Protein AF-A0A7L3SAN7-F1 (afdb_monomer_lite)

Organism: Cepphus grylle (NCBI:txid28697)

InterPro domains:
  IPR011107 Type 1 protein phosphatase inhibitor [PF07491] (31-82)
  IPR011107 Type 1 protein phosphata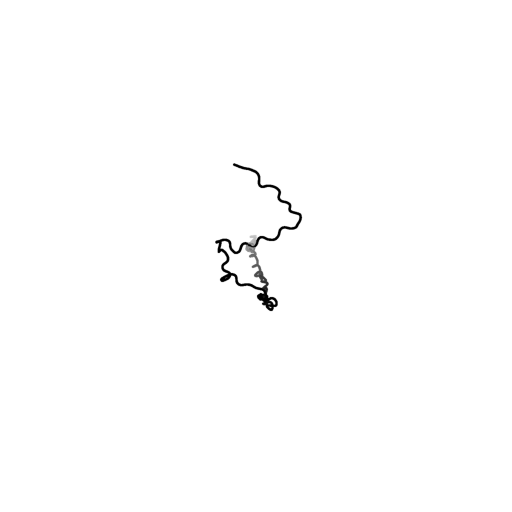se inhibitor [PTHR20835] (21-82)

pLDDT: mean 70.36, std 12.01, range [48.44, 90.12]

Sequence (83 aa):
AQRDGTGVSPQCPLGVTAPRPRPPQENRSLTLKLRKRKPDKKVEWSSDTVDNEHLGRRSSKCCCIYEKPRAFGESSTESEEEE

Radius of gyration: 45.0 Å; chains: 1; bounding box: 57×34×138 Å

Foldseek 3Di:
DDDDDDDDDDDDPDDDDDDDDDPPDPPDDDDDDDDDDDCPDDDDDDPPDDDPPPVPPPDDPPPDDDDDDDPPPPPDDDPDDDD

Secondary structure (DSSP, 8-state):
-------PPP-PPPP--PPPPPPP---------PPPPP--------TTPPP-TTS-----TTTT--PPPPPTT----------

Structure (mmCIF, N/CA/C/O backbone):
data_AF-A0A7L3SAN7-F1
#
_entry.id   AF-A0A7L3SAN7-F1
#
loop_
_atom_site.group_PDB
_atom_site.id
_atom_site.type_symbol
_atom_site.label_atom_id
_atom_site.label_alt_id
_atom_site.label_comp_id
_atom_site.label_asym_id
_atom_site.label_entity_id
_atom_site.label_seq_id
_atom_site.pdbx_PDB_ins_code
_atom_site.Cartn_x
_atom_site.Cartn_y
_atom_site.Cartn_z
_atom_site.occupancy
_atom_site.B_iso_or_equiv
_atom_site.auth_seq_id
_atom_site.auth_comp_id
_atom_site.auth_asym_id
_atom_site.auth_atom_id
_atom_site.pdbx_PDB_model_num
ATOM 1 N N . ALA A 1 1 ? -16.405 -10.288 118.613 1.00 48.91 1 ALA A N 1
ATOM 2 C CA . ALA A 1 1 ? -15.170 -10.561 117.856 1.00 48.91 1 ALA A CA 1
ATOM 3 C C . ALA A 1 1 ? -15.431 -10.218 116.397 1.00 48.91 1 ALA A C 1
ATOM 5 O O . ALA A 1 1 ? -16.255 -10.866 115.766 1.00 48.91 1 ALA A O 1
ATOM 6 N N . GLN A 1 2 ? -14.821 -9.136 115.919 1.00 48.44 2 GLN A N 1
ATOM 7 C CA . GLN A 1 2 ? -14.817 -8.740 114.513 1.00 48.44 2 GLN A CA 1
ATOM 8 C C . GLN A 1 2 ? -13.908 -9.693 113.734 1.00 48.44 2 GLN A C 1
ATOM 10 O O . GLN A 1 2 ? -12.812 -10.001 114.205 1.00 48.44 2 GLN A O 1
ATOM 15 N N . ARG A 1 3 ? -14.345 -10.133 112.553 1.00 52.53 3 ARG A N 1
ATOM 16 C CA . ARG A 1 3 ? -13.450 -10.515 111.456 1.00 52.53 3 ARG A CA 1
ATOM 17 C C . ARG A 1 3 ? -14.077 -10.018 110.158 1.00 52.53 3 ARG A C 1
ATOM 19 O O . ARG A 1 3 ? -15.029 -10.609 109.658 1.00 52.53 3 ARG A O 1
ATOM 26 N N . ASP A 1 4 ? -13.549 -8.902 109.680 1.00 50.59 4 ASP A N 1
ATOM 27 C CA . ASP A 1 4 ? -13.758 -8.354 108.348 1.00 50.59 4 ASP A CA 1
ATOM 28 C C . ASP A 1 4 ? -13.387 -9.387 107.277 1.00 50.59 4 ASP A C 1
ATOM 30 O O . ASP A 1 4 ? -12.298 -9.963 107.291 1.00 50.59 4 ASP A O 1
ATOM 34 N N . GLY A 1 5 ? -14.316 -9.632 106.356 1.00 48.97 5 GLY A N 1
ATOM 35 C CA . GLY A 1 5 ? -14.132 -10.505 105.203 1.00 48.97 5 GLY A CA 1
ATOM 36 C C . GLY A 1 5 ? -14.484 -9.754 103.929 1.00 48.97 5 GLY A C 1
ATOM 37 O O . GLY A 1 5 ? -15.606 -9.839 103.439 1.00 48.97 5 GLY A O 1
ATOM 38 N N . THR A 1 6 ? -13.527 -8.996 103.405 1.00 59.50 6 THR A N 1
ATOM 39 C CA . THR A 1 6 ? -13.566 -8.378 102.079 1.00 59.50 6 THR A CA 1
ATOM 40 C C . THR A 1 6 ? -13.538 -9.463 100.999 1.00 59.50 6 THR A C 1
ATOM 42 O O . THR A 1 6 ? -12.498 -10.041 100.693 1.00 59.50 6 THR A O 1
ATOM 45 N N . GLY A 1 7 ? -14.696 -9.756 100.406 1.00 48.75 7 GLY A N 1
ATOM 46 C CA . GLY A 1 7 ? -14.793 -10.594 99.212 1.00 48.75 7 GLY A CA 1
ATOM 47 C C . GLY A 1 7 ? -14.418 -9.792 97.968 1.00 48.75 7 GLY A C 1
ATOM 48 O O . GLY A 1 7 ? -15.254 -9.074 97.424 1.00 48.75 7 GLY A O 1
ATOM 49 N N . VAL A 1 8 ? -13.165 -9.888 97.518 1.00 56.88 8 VAL A N 1
ATOM 50 C CA . VAL A 1 8 ? -12.752 -9.340 96.221 1.00 56.88 8 VAL A CA 1
ATOM 51 C C . VAL A 1 8 ? -13.288 -10.262 95.117 1.00 56.88 8 VAL A C 1
ATOM 53 O O . VAL A 1 8 ? -12.987 -11.454 95.089 1.00 56.88 8 VAL A O 1
ATOM 56 N N . SER A 1 9 ? -14.135 -9.732 94.232 1.00 60.12 9 SER A N 1
ATOM 57 C CA . SER A 1 9 ? -14.549 -10.447 93.017 1.00 60.12 9 SER A CA 1
ATOM 58 C C . SER A 1 9 ? -13.342 -10.639 92.095 1.00 60.12 9 SER A C 1
ATOM 60 O O . SER A 1 9 ? -12.527 -9.717 91.979 1.00 60.12 9 SER A O 1
ATOM 62 N N . PRO A 1 10 ? -13.207 -11.788 91.408 1.00 56.22 10 PRO A N 1
ATOM 63 C CA . PRO A 1 10 ? -12.129 -11.975 90.454 1.00 56.22 10 PRO A CA 1
ATOM 64 C C . PRO A 1 10 ? -12.370 -11.039 89.269 1.00 56.22 10 PRO A C 1
ATOM 66 O O . PRO A 1 10 ? -13.388 -11.113 88.585 1.00 56.22 10 PRO A O 1
ATOM 69 N N . GLN A 1 11 ? -11.435 -10.122 89.048 1.00 55.38 11 GLN A N 1
ATOM 70 C CA . GLN A 1 11 ? -11.451 -9.262 87.875 1.00 55.38 11 GLN A CA 1
ATOM 71 C C . GLN A 1 11 ? -11.001 -10.096 86.674 1.00 55.38 11 GLN A C 1
ATOM 73 O O . GLN A 1 11 ? -9.863 -10.563 86.628 1.00 55.38 11 GLN A O 1
ATOM 78 N N . CYS A 1 12 ? -11.903 -10.312 85.717 1.00 53.44 12 CYS A N 1
ATOM 79 C CA . CYS A 1 12 ? -11.567 -10.908 84.429 1.00 53.44 12 CYS A CA 1
ATOM 80 C C . CYS A 1 12 ? -10.519 -10.025 83.725 1.00 53.44 12 CYS A C 1
ATOM 82 O O . CYS A 1 12 ? -10.737 -8.813 83.623 1.00 53.44 12 CYS A O 1
ATOM 84 N N . PRO A 1 13 ? -9.391 -10.576 83.238 1.00 60.38 13 PRO A N 1
ATOM 85 C CA . PRO A 1 13 ? -8.405 -9.778 82.535 1.00 60.38 13 PRO A CA 1
ATOM 86 C C . PRO A 1 13 ? -8.961 -9.327 81.181 1.00 60.38 13 PRO A C 1
ATOM 88 O O . PRO A 1 13 ? -9.755 -10.009 80.532 1.00 60.38 13 PRO A O 1
ATOM 91 N N . LEU A 1 14 ? -8.545 -8.120 80.818 1.00 56.38 14 LEU A N 1
ATOM 92 C CA . LEU A 1 14 ? -9.020 -7.298 79.715 1.00 56.38 14 LEU A CA 1
ATOM 93 C C . LEU A 1 14 ? -9.127 -8.078 78.397 1.00 56.38 14 LEU A C 1
ATOM 95 O O . LEU A 1 14 ? -8.183 -8.735 77.958 1.00 56.38 14 LEU A O 1
ATOM 99 N N . GLY A 1 15 ? -10.291 -7.964 77.757 1.00 51.34 15 GLY A N 1
ATOM 100 C CA . GLY A 1 15 ? -10.575 -8.564 76.462 1.00 51.34 15 GLY A CA 1
ATOM 101 C C . GLY A 1 15 ? -9.657 -8.020 75.372 1.00 51.34 15 GLY A C 1
ATO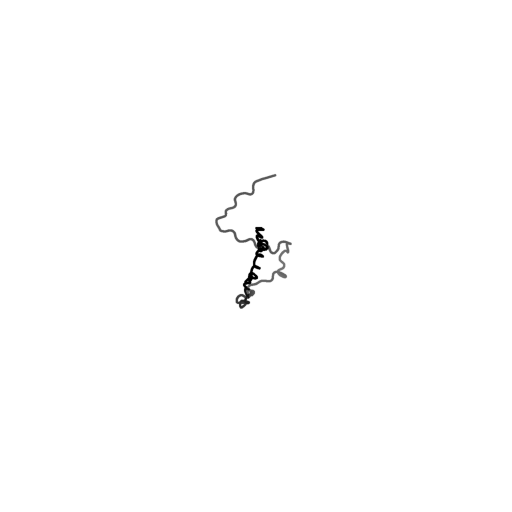M 102 O O . GLY A 1 15 ? -9.660 -6.828 75.068 1.00 51.34 15 GLY A O 1
ATOM 103 N N . VAL A 1 16 ? -8.899 -8.916 74.745 1.00 61.88 16 VAL A N 1
ATOM 104 C CA . VAL A 1 16 ? -8.202 -8.647 73.488 1.00 61.88 16 VAL A CA 1
ATOM 105 C C . VAL A 1 16 ? -9.254 -8.581 72.380 1.00 61.88 16 VAL A C 1
ATOM 107 O O . VAL A 1 16 ? -9.773 -9.603 71.934 1.00 61.88 16 VAL A O 1
ATOM 110 N N . THR A 1 17 ? -9.601 -7.375 71.934 1.00 63.78 17 THR A N 1
ATOM 111 C CA . THR A 1 17 ? -10.401 -7.178 70.718 1.00 63.78 17 THR A CA 1
ATOM 112 C C . THR A 1 17 ? -9.611 -7.663 69.505 1.00 63.78 17 THR A C 1
ATOM 114 O O . THR A 1 17 ? -8.605 -7.063 69.129 1.00 63.78 17 THR A O 1
ATOM 117 N N . ALA A 1 18 ? -10.073 -8.748 68.882 1.00 66.25 18 ALA A N 1
ATOM 118 C CA . ALA A 1 18 ? -9.544 -9.234 67.613 1.00 66.25 18 ALA A CA 1
ATOM 119 C C . ALA A 1 18 ? -9.736 -8.181 66.497 1.00 66.25 18 ALA A C 1
ATOM 121 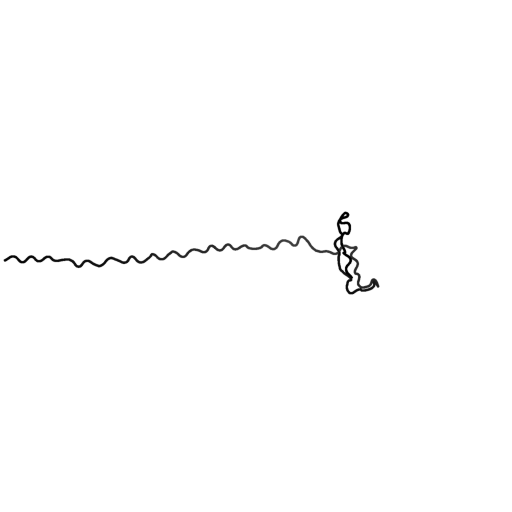O O . ALA A 1 18 ? -10.783 -7.524 66.452 1.00 66.25 18 ALA A O 1
ATOM 122 N N . PRO A 1 19 ? -8.771 -8.010 65.571 1.00 67.56 19 PRO A N 1
ATOM 123 C CA . PRO A 1 19 ? -8.946 -7.109 64.440 1.00 67.56 19 PRO A CA 1
ATOM 124 C C . PRO A 1 19 ? -10.058 -7.626 63.516 1.00 67.56 19 PRO A C 1
ATOM 126 O O . PRO A 1 19 ? -10.094 -8.805 63.162 1.00 67.56 19 PRO A O 1
ATOM 129 N N . ARG A 1 20 ? -10.978 -6.736 63.116 1.00 69.12 20 ARG A N 1
ATOM 130 C CA . ARG A 1 20 ? -12.048 -7.063 62.159 1.00 69.12 20 ARG A CA 1
ATOM 131 C C . ARG A 1 20 ? -11.448 -7.542 60.827 1.00 69.12 20 ARG A C 1
ATOM 133 O O . ARG A 1 20 ? -10.504 -6.912 60.341 1.00 69.12 20 ARG A O 1
ATOM 140 N N . PRO A 1 21 ? -12.009 -8.588 60.193 1.00 69.56 21 PRO A N 1
ATOM 141 C CA . PRO A 1 21 ? -11.600 -8.977 58.852 1.00 69.56 21 PRO A CA 1
ATOM 142 C C . PRO A 1 21 ? -11.959 -7.855 57.870 1.00 69.56 21 PRO A C 1
ATOM 144 O O . PRO A 1 21 ? -13.084 -7.351 57.864 1.00 69.56 21 PRO A O 1
ATOM 147 N N . ARG A 1 22 ? -10.983 -7.436 57.056 1.00 66.62 22 ARG A N 1
ATOM 148 C CA . ARG A 1 22 ? -11.215 -6.482 55.966 1.00 66.62 22 ARG A CA 1
ATOM 149 C C . ARG A 1 22 ? -12.141 -7.141 54.937 1.00 66.62 22 ARG A C 1
ATOM 151 O O . ARG A 1 22 ? -11.872 -8.286 54.570 1.00 66.62 22 ARG A O 1
ATOM 158 N N . PRO A 1 23 ? -13.211 -6.465 54.479 1.00 73.31 23 PRO A N 1
ATOM 159 C CA . PRO A 1 23 ? -14.059 -7.016 53.431 1.00 73.31 23 PRO A CA 1
ATOM 160 C C . PRO A 1 23 ? -13.221 -7.255 52.166 1.00 73.31 23 PRO A C 1
ATOM 162 O O . PRO A 1 23 ? -12.267 -6.505 51.923 1.00 73.31 23 PRO A O 1
ATOM 165 N N . PRO A 1 24 ? -13.537 -8.294 51.374 1.00 71.69 24 PRO A N 1
ATOM 166 C CA . PRO A 1 24 ? -12.821 -8.570 50.138 1.00 71.69 24 PRO A CA 1
ATOM 167 C C . PRO A 1 24 ? -12.908 -7.346 49.225 1.00 71.69 24 PRO A C 1
ATOM 169 O O . PRO A 1 24 ? -13.991 -6.843 48.927 1.00 71.69 24 PRO A O 1
ATOM 172 N N . GLN A 1 25 ? -11.746 -6.827 48.837 1.00 69.38 25 GLN A N 1
ATOM 173 C CA . GLN A 1 25 ? -11.646 -5.674 47.958 1.00 69.38 25 GLN A CA 1
ATOM 174 C C . GLN A 1 25 ? -12.060 -6.131 46.555 1.00 69.38 25 GLN A C 1
ATOM 176 O O . GLN A 1 25 ? -11.355 -6.918 45.931 1.00 69.38 25 GLN A O 1
ATOM 181 N N . GLU A 1 26 ? -13.224 -5.690 46.080 1.00 71.00 26 GLU A N 1
ATOM 182 C CA . GLU A 1 26 ? -13.745 -6.098 44.776 1.00 71.00 26 GLU A CA 1
ATOM 183 C C . GLU A 1 26 ? -12.912 -5.450 43.659 1.00 71.00 26 GLU A C 1
ATOM 185 O O . GLU A 1 26 ? -13.043 -4.269 43.326 1.00 71.00 26 GLU A O 1
ATOM 190 N N . ASN A 1 27 ? -11.993 -6.227 43.100 1.00 77.94 27 ASN A N 1
ATOM 191 C CA . ASN A 1 27 ? -11.178 -5.864 41.950 1.00 77.94 27 ASN A CA 1
ATOM 192 C C . ASN A 1 27 ? -12.051 -5.784 40.687 1.00 77.94 27 ASN A C 1
ATOM 194 O O . ASN A 1 27 ? -12.216 -6.757 39.951 1.00 77.94 27 ASN A O 1
ATOM 198 N N . ARG A 1 28 ? -12.611 -4.598 40.428 1.00 79.44 28 ARG A N 1
ATOM 199 C CA . ARG A 1 28 ? -13.418 -4.309 39.235 1.00 79.44 28 ARG A CA 1
ATOM 200 C C . ARG A 1 28 ? -12.543 -4.367 37.979 1.00 79.44 28 ARG A C 1
ATOM 202 O O . ARG A 1 28 ? -11.803 -3.433 37.684 1.00 79.44 28 ARG A O 1
ATOM 209 N N . SER A 1 29 ? -12.635 -5.459 37.225 1.00 83.25 29 SER A N 1
ATOM 210 C CA . SER A 1 29 ? -11.958 -5.605 35.934 1.00 83.25 29 SER A CA 1
ATOM 211 C C . SER A 1 29 ? -12.786 -4.977 34.812 1.00 83.25 29 SER A C 1
ATOM 213 O O . SER A 1 29 ? -13.947 -5.340 34.619 1.00 83.25 29 SER A O 1
ATOM 215 N N . LEU A 1 30 ? -12.189 -4.071 34.037 1.00 85.19 30 LEU A N 1
ATOM 216 C CA . LEU A 1 30 ? -12.800 -3.525 32.824 1.00 85.19 30 LEU A CA 1
ATOM 217 C C . LEU A 1 30 ? -12.355 -4.349 31.612 1.00 85.19 30 LEU A C 1
ATOM 219 O O . LEU A 1 30 ? -11.161 -4.483 31.352 1.00 85.19 30 LEU A O 1
ATOM 223 N N . THR A 1 31 ? -13.308 -4.889 30.852 1.00 86.06 31 THR A N 1
ATOM 224 C CA . THR A 1 31 ? -13.020 -5.676 29.643 1.00 86.06 31 THR A CA 1
ATOM 225 C C . THR A 1 31 ? -13.411 -4.897 28.390 1.00 86.06 31 THR A C 1
ATOM 227 O O . THR A 1 31 ? -14.592 -4.685 28.114 1.00 86.06 31 THR A O 1
ATOM 230 N N . LEU A 1 32 ? -12.415 -4.505 27.594 1.00 88.38 32 LEU A N 1
ATOM 231 C CA . LEU A 1 32 ? -12.608 -3.899 26.275 1.00 88.38 32 LEU A CA 1
ATOM 232 C C . LEU A 1 32 ? -12.832 -4.986 25.214 1.00 88.38 32 LEU A C 1
ATOM 234 O O . LEU A 1 32 ? -11.977 -5.839 24.993 1.00 88.38 32 LEU A O 1
ATOM 238 N N . LYS A 1 33 ? -13.978 -4.938 24.523 1.00 87.75 33 LYS A N 1
ATOM 239 C CA . LYS A 1 33 ? -14.279 -5.814 23.379 1.00 87.75 33 LYS A CA 1
ATOM 240 C C . LYS A 1 33 ? -13.948 -5.098 22.070 1.00 87.75 33 LYS A C 1
ATOM 242 O O . LYS A 1 33 ? -14.635 -4.151 21.688 1.00 87.75 33 LYS A O 1
ATOM 247 N N . LEU A 1 34 ? -12.918 -5.565 21.369 1.00 87.06 34 LEU A N 1
ATOM 248 C CA . LEU A 1 34 ? -12.554 -5.066 20.041 1.00 87.06 34 LEU A CA 1
ATOM 249 C C . LEU A 1 34 ? -13.591 -5.517 19.001 1.00 87.06 34 LEU A C 1
ATOM 251 O O . LEU A 1 34 ? -13.950 -6.690 18.933 1.00 87.06 34 LEU A O 1
ATOM 255 N N . ARG A 1 35 ? -14.067 -4.584 18.170 1.00 86.44 35 ARG A N 1
ATOM 256 C CA . ARG A 1 35 ? -14.946 -4.876 17.027 1.00 86.44 35 ARG A CA 1
ATOM 257 C C . ARG A 1 35 ? -14.122 -4.870 15.743 1.00 86.44 35 ARG A C 1
ATOM 259 O O . ARG A 1 35 ? -13.367 -3.929 15.502 1.00 86.44 35 ARG A O 1
ATOM 266 N N . LYS A 1 36 ? -14.293 -5.891 14.900 1.00 82.12 36 LYS A N 1
ATOM 267 C CA . LYS A 1 36 ? -13.664 -5.943 13.574 1.00 82.12 36 LYS A CA 1
ATOM 268 C C . LYS A 1 36 ? -14.230 -4.810 12.713 1.00 82.12 36 LYS A C 1
ATOM 270 O O . LYS A 1 36 ? -15.435 -4.758 12.474 1.00 82.12 36 LYS A O 1
ATOM 275 N N . ARG A 1 37 ? -13.370 -3.885 12.274 1.00 82.00 37 ARG A N 1
ATOM 276 C CA . ARG A 1 37 ? -13.754 -2.851 11.301 1.00 82.00 37 ARG A CA 1
ATOM 277 C C . ARG A 1 37 ? -14.080 -3.519 9.965 1.00 82.00 37 ARG A C 1
ATOM 279 O O . ARG A 1 37 ? -13.448 -4.513 9.605 1.00 82.00 37 ARG A O 1
ATOM 286 N N . LYS A 1 38 ? -15.063 -2.978 9.238 1.00 81.38 38 LYS A N 1
ATOM 287 C CA . LYS A 1 38 ? -15.317 -3.392 7.853 1.00 81.38 38 LYS A CA 1
ATOM 288 C C . LYS A 1 38 ? -14.029 -3.160 7.047 1.00 81.38 38 LYS A C 1
ATOM 290 O O . LYS A 1 38 ? -13.421 -2.101 7.219 1.00 81.38 38 LYS A O 1
ATOM 295 N N . PRO A 1 39 ? -13.572 -4.132 6.237 1.00 76.75 39 PRO A N 1
ATOM 296 C CA . PRO A 1 39 ? -12.416 -3.937 5.374 1.00 76.75 39 PRO A CA 1
ATOM 297 C C . PRO A 1 39 ? -12.814 -2.976 4.252 1.00 76.75 39 PRO A C 1
ATOM 299 O O . PRO A 1 39 ? -13.288 -3.393 3.202 1.00 76.75 39 PRO A O 1
ATOM 302 N N . ASP A 1 40 ? -12.684 -1.681 4.523 1.00 72.88 40 ASP A N 1
ATOM 303 C CA . ASP A 1 40 ? -13.047 -0.616 3.584 1.00 72.88 40 ASP A CA 1
ATOM 304 C C . ASP A 1 40 ? -11.946 -0.390 2.538 1.00 72.88 40 ASP A C 1
ATOM 306 O O . ASP A 1 40 ? -12.199 0.053 1.426 1.00 72.88 40 ASP A O 1
ATOM 310 N N . LYS A 1 41 ? -10.702 -0.739 2.884 1.00 76.94 41 LYS A N 1
ATOM 311 C CA . LYS A 1 41 ? -9.534 -0.546 2.025 1.00 76.94 41 LYS A CA 1
ATOM 312 C C . LYS A 1 41 ? -9.012 -1.898 1.572 1.00 76.94 41 LYS A C 1
ATOM 314 O O . LYS A 1 41 ? -8.478 -2.662 2.377 1.00 76.94 41 LYS A O 1
ATOM 319 N N . LYS A 1 42 ? -9.202 -2.187 0.288 1.00 81.44 42 LYS A N 1
ATOM 320 C CA . LYS A 1 42 ? -8.588 -3.318 -0.405 1.00 81.44 42 LYS A CA 1
ATOM 321 C C . LYS A 1 42 ? -7.383 -2.799 -1.177 1.00 81.44 42 LYS A C 1
ATOM 323 O O . LYS A 1 42 ? -7.433 -1.706 -1.731 1.00 81.44 42 LYS A O 1
ATOM 328 N N . VAL A 1 43 ? -6.298 -3.562 -1.152 1.00 84.75 43 VAL A N 1
ATOM 329 C CA . VAL A 1 43 ? -5.149 -3.313 -2.022 1.00 84.75 43 VAL A CA 1
ATOM 330 C C . VAL A 1 43 ? -5.478 -3.978 -3.351 1.00 84.75 43 VAL A C 1
ATOM 332 O O . VAL A 1 43 ? -5.658 -5.193 -3.388 1.00 84.75 43 VAL A O 1
ATOM 335 N N . GLU A 1 44 ? -5.607 -3.180 -4.404 1.00 88.44 44 GLU A N 1
ATOM 336 C CA . GLU A 1 44 ? -5.826 -3.650 -5.770 1.00 88.44 44 GLU A CA 1
ATOM 337 C C . GLU A 1 44 ? -4.714 -3.105 -6.662 1.00 88.44 44 GLU A C 1
ATOM 339 O O . GLU A 1 44 ? -4.218 -1.997 -6.447 1.00 88.44 44 GLU A O 1
ATOM 344 N N . TRP A 1 45 ? -4.303 -3.906 -7.640 1.00 89.81 45 TRP A N 1
ATOM 345 C CA . TRP A 1 45 ? -3.339 -3.479 -8.642 1.00 89.81 45 TRP A CA 1
ATOM 346 C C . TRP A 1 45 ? -4.025 -2.573 -9.660 1.00 89.81 45 TRP A C 1
ATOM 348 O O . TRP A 1 45 ? -5.102 -2.900 -10.162 1.00 89.81 45 TRP A O 1
ATOM 358 N N . SER A 1 46 ? -3.394 -1.444 -9.978 1.00 87.88 46 SER A N 1
ATOM 359 C CA . SER A 1 46 ? -3.834 -0.587 -11.077 1.00 87.88 46 SER A CA 1
ATOM 360 C C . SER A 1 46 ? -3.597 -1.284 -12.417 1.00 87.88 46 SER A C 1
ATOM 362 O O . SER A 1 46 ? -2.698 -2.119 -12.540 1.00 87.88 46 SER A O 1
ATOM 364 N N . SER A 1 47 ? -4.369 -0.921 -13.442 1.00 90.12 47 SER A N 1
ATOM 365 C CA . SER A 1 47 ? -4.261 -1.505 -14.787 1.00 90.12 47 SER A CA 1
ATOM 366 C C . SER A 1 47 ? -2.903 -1.282 -15.462 1.00 90.12 47 SER A C 1
ATOM 368 O O . SER A 1 47 ? -2.572 -1.991 -16.404 1.00 90.12 47 SER A O 1
ATOM 370 N N . ASP A 1 48 ? -2.131 -0.296 -15.004 1.00 89.56 48 ASP A N 1
ATOM 371 C CA . ASP A 1 48 ? -0.772 0.002 -15.468 1.00 89.56 48 ASP A CA 1
ATOM 372 C C . ASP A 1 48 ? 0.322 -0.806 -1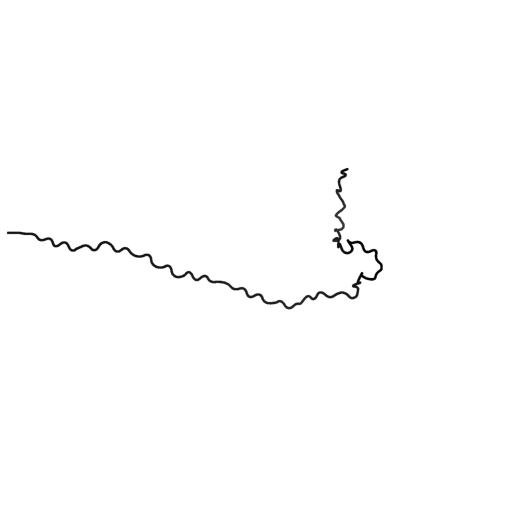4.749 1.00 89.56 48 ASP A C 1
ATOM 374 O O . ASP A 1 48 ? 1.500 -0.655 -15.065 1.00 89.56 48 ASP A O 1
ATOM 378 N N . THR A 1 49 ? -0.038 -1.670 -13.795 1.00 88.38 49 THR A N 1
ATOM 379 C CA . THR A 1 49 ? 0.939 -2.493 -13.073 1.00 88.38 49 THR A CA 1
ATOM 380 C C . THR A 1 49 ? 1.632 -3.451 -14.040 1.00 88.38 49 THR A C 1
ATOM 382 O O . THR A 1 49 ? 0.992 -4.320 -14.631 1.00 88.38 49 THR A O 1
ATOM 385 N N . VAL A 1 50 ? 2.955 -3.328 -14.157 1.00 84.50 50 VAL A N 1
ATOM 386 C CA . VAL A 1 50 ? 3.783 -4.189 -15.008 1.00 84.50 50 VAL A CA 1
ATOM 387 C C . VAL A 1 50 ? 4.536 -5.208 -14.157 1.00 84.50 50 VAL A C 1
ATOM 389 O O . VAL A 1 50 ? 5.326 -4.842 -13.285 1.00 84.50 50 VAL A O 1
ATOM 392 N N . ASP A 1 51 ? 4.328 -6.488 -14.456 1.00 82.50 51 ASP A N 1
ATOM 393 C CA . ASP A 1 51 ? 5.139 -7.575 -13.917 1.00 82.50 51 ASP A CA 1
ATOM 394 C C . ASP A 1 51 ? 6.515 -7.615 -14.609 1.00 82.50 51 ASP A C 1
ATOM 396 O O . ASP A 1 51 ? 6.617 -7.648 -15.837 1.00 82.50 51 ASP A O 1
ATOM 400 N N . ASN A 1 52 ? 7.596 -7.559 -13.827 1.00 78.81 52 ASN A N 1
ATOM 401 C CA . ASN A 1 52 ? 8.957 -7.385 -14.351 1.00 78.81 52 ASN A CA 1
ATOM 402 C C . ASN A 1 52 ? 9.674 -8.713 -14.675 1.00 78.81 52 ASN A C 1
ATOM 404 O O . ASN A 1 52 ? 10.821 -8.671 -15.125 1.00 78.81 52 ASN A O 1
ATOM 408 N N . GLU A 1 53 ? 9.036 -9.871 -14.480 1.00 78.50 53 GLU A N 1
ATOM 409 C CA . GLU A 1 53 ? 9.670 -11.197 -14.584 1.00 78.50 53 GLU A CA 1
ATOM 410 C C . GLU A 1 53 ? 10.188 -11.535 -16.001 1.00 78.50 53 GLU A C 1
ATOM 412 O O . GLU A 1 53 ? 11.228 -12.173 -16.149 1.00 78.50 53 GLU A O 1
ATOM 417 N N . HIS A 1 54 ? 9.540 -11.029 -17.057 1.00 73.31 54 HIS A N 1
ATOM 418 C CA . HIS A 1 54 ? 9.804 -11.438 -18.449 1.00 73.31 54 HIS A CA 1
ATOM 419 C C . HIS A 1 54 ? 10.347 -10.320 -19.351 1.00 73.31 54 HIS A C 1
ATOM 421 O O . HIS A 1 54 ? 10.428 -10.474 -20.569 1.00 73.31 54 HIS A O 1
ATOM 427 N N . LEU A 1 55 ? 10.742 -9.181 -18.777 1.00 76.88 55 LEU A N 1
ATOM 428 C CA . LEU A 1 55 ? 11.138 -8.001 -19.556 1.00 76.88 55 LEU A CA 1
ATOM 429 C C . LEU A 1 55 ? 12.598 -8.021 -20.041 1.00 76.88 55 LEU A C 1
ATOM 431 O O . LEU A 1 55 ? 13.087 -7.008 -20.538 1.00 76.88 55 LEU A O 1
ATOM 435 N N . GLY A 1 56 ? 13.329 -9.130 -19.862 1.00 70.19 56 GLY A N 1
ATOM 436 C CA . GLY A 1 56 ? 14.737 -9.245 -20.277 1.00 70.19 56 GLY A CA 1
ATOM 437 C C . GLY A 1 56 ? 15.661 -8.200 -19.633 1.00 70.19 56 GLY A C 1
ATOM 438 O O . GLY A 1 56 ? 16.755 -7.931 -20.132 1.00 70.19 56 GLY A O 1
ATOM 4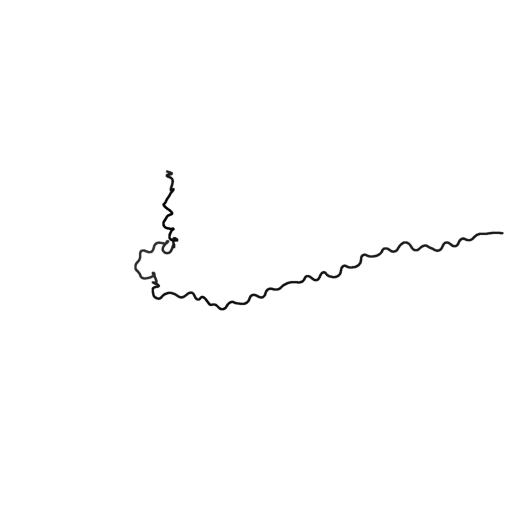39 N N . ARG A 1 57 ? 15.221 -7.569 -18.536 1.00 76.88 57 ARG A N 1
ATOM 440 C CA . ARG A 1 57 ? 15.995 -6.559 -17.811 1.00 76.88 57 ARG A CA 1
ATOM 441 C C . ARG A 1 57 ? 17.101 -7.268 -17.039 1.00 76.88 57 ARG A C 1
ATOM 443 O O . ARG A 1 57 ? 16.884 -8.329 -16.462 1.00 76.88 57 ARG A O 1
ATOM 450 N N . ARG A 1 58 ? 18.295 -6.671 -17.017 1.00 75.75 58 ARG A N 1
ATOM 451 C CA . ARG A 1 58 ? 19.442 -7.206 -16.269 1.00 75.75 58 ARG A CA 1
ATOM 452 C C . ARG A 1 58 ? 19.044 -7.398 -14.800 1.00 75.75 58 ARG A C 1
ATOM 454 O O . ARG A 1 58 ? 18.793 -6.416 -14.104 1.00 75.75 58 ARG A O 1
ATOM 461 N N . SER A 1 59 ? 18.985 -8.645 -14.338 1.00 65.81 59 SER A N 1
ATOM 462 C CA . SER A 1 59 ? 18.652 -8.983 -12.956 1.00 65.81 59 SER A CA 1
ATOM 463 C C . SER A 1 59 ? 19.867 -8.729 -12.062 1.00 65.81 59 SER A C 1
ATOM 465 O O . SER A 1 59 ? 20.810 -9.519 -12.044 1.00 65.81 59 SER A O 1
ATOM 467 N N . SER A 1 60 ? 19.878 -7.623 -11.324 1.00 69.75 60 SER A N 1
ATOM 468 C CA . SER A 1 60 ? 20.775 -7.469 -10.177 1.00 69.75 60 SER A CA 1
ATOM 469 C C . SER A 1 60 ? 20.080 -8.024 -8.927 1.00 69.75 60 SER A C 1
ATOM 471 O O . SER A 1 60 ? 18.857 -7.954 -8.799 1.00 69.75 60 SER A O 1
ATOM 473 N N . LYS A 1 61 ? 20.847 -8.533 -7.952 1.00 66.50 61 LYS A N 1
ATOM 474 C CA . LYS A 1 61 ? 20.341 -8.954 -6.622 1.00 66.50 61 LYS A CA 1
ATOM 475 C C . LYS A 1 61 ? 19.672 -7.803 -5.829 1.00 66.50 61 LYS A C 1
ATOM 477 O O . LYS A 1 61 ? 19.169 -8.008 -4.733 1.00 66.50 61 LYS A O 1
ATOM 482 N N . CYS A 1 62 ? 19.663 -6.599 -6.398 1.00 63.56 62 CYS A N 1
ATOM 483 C CA . CYS A 1 62 ? 19.184 -5.336 -5.852 1.00 63.56 62 CYS A CA 1
ATOM 484 C C . CYS A 1 62 ? 17.984 -4.784 -6.659 1.00 63.56 62 CYS A C 1
ATOM 486 O O . CYS A 1 62 ? 17.811 -3.577 -6.788 1.00 63.56 62 CYS A O 1
ATOM 488 N N . CYS A 1 63 ? 17.163 -5.638 -7.273 1.00 61.50 63 CYS A N 1
ATOM 489 C CA . CYS A 1 63 ? 16.140 -5.195 -8.230 1.00 61.50 63 CYS A CA 1
ATOM 490 C C . CYS A 1 63 ? 14.949 -4.405 -7.641 1.00 61.50 63 CYS A C 1
ATOM 492 O O . CYS A 1 63 ? 14.107 -3.959 -8.414 1.00 61.50 63 CYS A O 1
ATOM 494 N N . CYS A 1 64 ? 14.876 -4.170 -6.323 1.00 63.59 64 CYS A N 1
ATOM 495 C CA . CYS A 1 64 ? 13.675 -3.609 -5.685 1.00 63.59 64 CYS A CA 1
ATOM 496 C C . CYS A 1 64 ? 13.936 -2.649 -4.503 1.00 63.59 64 CYS A C 1
ATOM 498 O O . CYS A 1 64 ? 13.150 -2.640 -3.555 1.00 63.59 64 CYS A O 1
ATOM 500 N N . ILE A 1 65 ? 15.005 -1.843 -4.501 1.00 70.44 65 ILE A N 1
ATOM 501 C CA . ILE A 1 65 ? 15.163 -0.812 -3.456 1.00 70.44 65 ILE A CA 1
ATOM 502 C C . ILE A 1 65 ? 14.434 0.461 -3.896 1.00 70.44 65 ILE A C 1
ATOM 504 O O . ILE A 1 65 ? 14.897 1.187 -4.770 1.00 70.44 65 ILE A O 1
ATOM 508 N N . TYR A 1 66 ? 13.269 0.720 -3.299 1.00 73.88 66 TYR A N 1
ATOM 509 C CA . TYR A 1 66 ? 12.605 2.015 -3.424 1.00 73.88 66 TYR A CA 1
ATOM 510 C C . TYR A 1 66 ? 13.350 3.045 -2.570 1.00 73.88 66 TYR A C 1
ATOM 512 O O . TYR A 1 66 ? 13.253 3.028 -1.341 1.00 73.88 66 TYR A O 1
ATOM 520 N N . GLU A 1 67 ? 14.074 3.954 -3.218 1.00 72.50 67 GLU A N 1
ATOM 521 C CA . GLU A 1 67 ? 14.572 5.163 -2.568 1.00 72.50 67 GLU A CA 1
ATOM 522 C C . GLU A 1 67 ? 13.489 6.242 -2.605 1.00 72.50 67 GLU A C 1
ATOM 524 O O . GLU A 1 67 ? 12.984 6.614 -3.666 1.00 72.50 67 GLU A O 1
ATOM 529 N N . LYS A 1 68 ? 13.106 6.744 -1.426 1.00 82.00 68 LYS A N 1
ATOM 530 C CA . LYS A 1 68 ? 12.137 7.837 -1.321 1.00 82.00 68 LYS A CA 1
ATOM 531 C C . LYS A 1 68 ? 12.704 9.069 -2.052 1.00 82.00 68 LYS A C 1
ATOM 533 O O . LYS A 1 68 ? 13.810 9.485 -1.706 1.00 82.00 68 LYS A O 1
ATOM 538 N N . PRO A 1 69 ? 11.953 9.687 -2.989 1.00 79.56 69 PRO A N 1
ATOM 539 C CA . PRO A 1 69 ? 12.372 10.926 -3.632 1.00 79.56 69 PRO A CA 1
ATOM 540 C C . PRO A 1 69 ? 12.694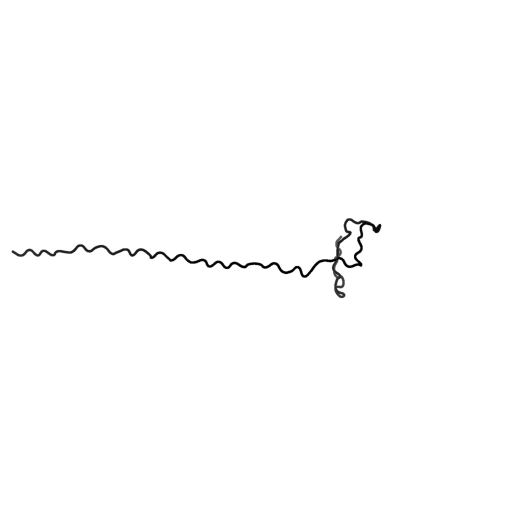 11.985 -2.576 1.00 79.56 69 PRO A C 1
ATOM 542 O O . PRO A 1 69 ? 11.846 12.293 -1.732 1.00 79.56 69 PRO A O 1
ATOM 545 N N . ARG A 1 70 ? 13.922 12.511 -2.602 1.00 76.31 70 ARG A N 1
ATOM 546 C CA . ARG A 1 70 ? 14.327 13.624 -1.735 1.00 76.31 70 ARG A CA 1
ATOM 547 C C . ARG A 1 70 ? 13.582 14.887 -2.151 1.00 76.31 70 ARG A C 1
ATOM 549 O O . ARG A 1 70 ? 13.285 15.077 -3.334 1.00 76.31 70 ARG A O 1
ATOM 556 N N . ALA A 1 71 ? 13.258 15.738 -1.183 1.00 80.81 71 ALA A N 1
ATOM 557 C CA . ALA A 1 71 ? 12.619 17.007 -1.493 1.00 80.81 71 ALA A CA 1
ATOM 558 C C . ALA A 1 71 ? 13.598 17.885 -2.287 1.00 80.81 71 ALA A C 1
ATOM 560 O O . ALA A 1 71 ? 14.791 17.941 -1.985 1.00 80.81 71 ALA A O 1
ATOM 561 N N . PHE A 1 72 ? 13.096 18.576 -3.311 1.00 64.75 72 PHE A N 1
ATOM 562 C CA . PHE A 1 72 ? 13.896 19.541 -4.058 1.00 64.75 72 PHE A CA 1
ATOM 563 C C . PHE A 1 72 ? 14.350 20.650 -3.093 1.00 64.75 72 PHE A C 1
ATOM 565 O O . PHE A 1 72 ? 13.518 21.409 -2.599 1.00 64.75 72 PHE A O 1
ATOM 572 N N . GLY A 1 73 ? 15.646 20.692 -2.768 1.00 65.00 73 GLY A N 1
ATOM 573 C CA . GLY A 1 73 ? 16.216 21.600 -1.763 1.00 65.00 73 GLY A CA 1
ATOM 574 C C . GLY A 1 73 ? 17.192 20.941 -0.783 1.00 65.00 73 GLY A C 1
ATOM 575 O O . GLY A 1 73 ? 17.991 21.641 -0.171 1.00 65.00 73 GLY A O 1
ATOM 576 N N . GLU A 1 74 ? 17.205 19.610 -0.679 1.00 59.97 74 GLU A N 1
ATOM 577 C CA . GLU A 1 74 ? 18.240 18.869 0.058 1.00 59.97 74 GLU A CA 1
ATOM 578 C C . GLU A 1 74 ? 19.466 18.650 -0.849 1.00 59.97 74 GLU A C 1
ATOM 580 O O . GLU A 1 74 ? 19.726 17.544 -1.324 1.00 59.97 74 GLU A O 1
ATOM 585 N N . SER A 1 75 ? 20.176 19.736 -1.171 1.00 59.47 75 SER A N 1
ATOM 586 C CA . SER A 1 75 ? 21.437 19.681 -1.922 1.00 59.47 75 SER A CA 1
ATOM 587 C C . SER A 1 75 ? 22.482 18.879 -1.141 1.00 59.47 75 SER A C 1
ATOM 589 O O . SER A 1 75 ? 22.673 19.121 0.049 1.00 59.47 75 SER A O 1
ATOM 591 N N . SER A 1 76 ? 23.157 17.940 -1.813 1.00 66.44 76 SER A N 1
ATOM 592 C CA . SER A 1 76 ? 24.215 17.097 -1.246 1.00 66.44 76 SER A CA 1
ATOM 593 C C . SER A 1 76 ? 25.294 17.932 -0.556 1.00 66.44 76 SER A C 1
ATOM 595 O O . SER A 1 76 ? 25.975 18.720 -1.208 1.00 66.44 76 SER A O 1
ATOM 597 N N . THR A 1 77 ? 25.469 17.724 0.746 1.00 64.12 77 THR A N 1
ATOM 598 C CA . THR A 1 77 ? 26.670 18.106 1.491 1.00 64.12 77 THR A CA 1
ATOM 599 C C . THR A 1 77 ? 27.162 16.868 2.241 1.00 64.12 77 THR A C 1
ATOM 601 O O . THR A 1 77 ? 26.344 16.142 2.805 1.00 64.12 77 THR A O 1
ATOM 604 N N . GLU A 1 78 ? 28.478 16.654 2.199 1.00 58.00 78 GLU A N 1
ATOM 605 C CA . GLU A 1 78 ? 29.284 15.644 2.906 1.00 58.00 78 GLU A CA 1
ATOM 606 C C . GLU A 1 78 ? 29.201 14.180 2.436 1.00 58.00 78 GLU A C 1
ATOM 608 O O . GLU A 1 78 ? 28.462 13.342 2.949 1.00 58.00 78 GLU A O 1
ATOM 613 N N . SER A 1 79 ? 30.084 13.832 1.501 1.00 55.69 79 SER A N 1
ATOM 614 C CA . SER A 1 79 ? 30.923 12.650 1.708 1.00 55.69 79 SER A CA 1
ATOM 615 C C . SER A 1 79 ? 32.355 13.152 1.764 1.00 55.69 79 SER A C 1
ATOM 617 O O . SER A 1 79 ? 32.933 13.495 0.734 1.00 55.69 79 SER A O 1
ATOM 619 N N . GLU A 1 80 ? 32.828 13.290 3.000 1.00 59.72 80 GLU A N 1
ATOM 620 C CA . GLU A 1 80 ? 34.209 13.564 3.365 1.00 59.72 80 GLU A CA 1
ATOM 621 C C . GLU A 1 80 ? 35.129 12.552 2.677 1.00 59.72 80 GLU A C 1
ATOM 623 O O . GLU A 1 80 ? 34.840 11.356 2.586 1.00 59.72 80 GLU A O 1
ATOM 628 N N . GLU A 1 81 ? 36.224 13.081 2.156 1.00 63.56 81 GLU A N 1
ATOM 629 C CA . GLU A 1 81 ? 37.379 12.345 1.679 1.00 63.56 81 GLU A CA 1
ATOM 630 C C . GLU A 1 81 ? 37.996 11.600 2.880 1.00 63.56 81 GLU A C 1
ATOM 632 O O . GLU A 1 81 ? 38.461 12.244 3.817 1.00 63.56 81 GLU A O 1
ATOM 637 N N . GLU A 1 82 ? 38.032 10.265 2.874 1.00 56.53 82 GLU A N 1
ATOM 638 C CA . GLU A 1 82 ? 39.078 9.532 3.597 1.00 56.53 82 GLU A CA 1
ATOM 639 C C . GLU A 1 82 ? 39.567 8.339 2.764 1.00 56.53 82 GLU A C 1
ATOM 641 O O . GLU A 1 82 ? 38.796 7.669 2.073 1.00 56.53 82 GLU A O 1
ATOM 646 N N . GLU A 1 83 ? 40.886 8.196 2.800 1.00 51.53 83 GLU A N 1
ATOM 647 C CA . GLU A 1 83 ? 41.804 7.368 2.013 1.00 51.53 83 GLU A CA 1
ATOM 648 C C . GLU A 1 83 ? 41.701 5.853 2.269 1.00 51.53 83 GLU A C 1
ATOM 650 O O . GLU A 1 83 ? 41.476 5.437 3.428 1.00 51.53 83 GLU A O 1
#